Protein AF-A0A357ICM2-F1 (afdb_monomer)

Foldseek 3Di:
DVPPAAEDAQPQCDDPQQLCSQVSSLVSLLVVLLVGHPYYDFDFSCVVPDDDDPVRVVSRVVSNVVSNLSSCVSNVPPPSVVVVVVVVVCVVVVVPD

Structure (mmCIF, N/CA/C/O backbone):
data_AF-A0A357ICM2-F1
#
_entry.id   AF-A0A357ICM2-F1
#
loop_
_atom_site.group_PDB
_atom_site.id
_atom_site.type_symbol
_atom_site.label_atom_id
_atom_site.label_alt_id
_atom_site.label_comp_id
_atom_site.label_asym_id
_atom_site.label_entity_id
_atom_site.label_seq_id
_atom_site.pdbx_PDB_ins_code
_atom_site.Cartn_x
_atom_site.Cartn_y
_atom_site.Cartn_z
_atom_site.occupancy
_atom_site.B_iso_or_equiv
_atom_site.auth_seq_id
_atom_site.auth_comp_id
_atom_site.auth_asym_id
_atom_site.auth_atom_id
_atom_site.pdbx_PDB_model_num
ATOM 1 N N . CYS A 1 1 ? 5.778 -7.956 -22.181 1.00 89.69 1 CYS A N 1
ATOM 2 C CA . CYS A 1 1 ? 5.918 -9.416 -21.980 1.00 89.69 1 CYS A CA 1
ATOM 3 C C . CYS A 1 1 ? 4.639 -10.190 -22.349 1.00 89.69 1 CYS A C 1
ATOM 5 O O . CYS A 1 1 ? 4.222 -11.042 -21.581 1.00 89.69 1 CYS A O 1
ATOM 7 N N . HIS A 1 2 ? 4.008 -9.902 -23.501 1.00 97.00 2 HIS A N 1
ATOM 8 C CA . HIS A 1 2 ? 2.861 -10.659 -24.055 1.00 97.00 2 HIS A CA 1
ATOM 9 C C . HIS A 1 2 ? 1.733 -11.028 -23.062 1.00 97.00 2 HIS A C 1
ATOM 11 O O . HIS A 1 2 ? 1.217 -12.137 -23.099 1.00 97.00 2 HIS A O 1
ATOM 17 N N . GLY A 1 3 ? 1.362 -10.115 -22.155 1.00 95.62 3 GLY A N 1
ATOM 18 C CA . GLY A 1 3 ? 0.298 -10.352 -21.168 1.00 95.62 3 GLY A CA 1
ATOM 19 C C . GLY A 1 3 ? 0.682 -11.244 -19.979 1.00 95.62 3 GLY A C 1
ATOM 20 O O . GLY A 1 3 ? -0.190 -11.586 -19.187 1.00 95.62 3 GLY A O 1
ATOM 21 N N . ALA A 1 4 ? 1.958 -11.614 -19.826 1.00 98.38 4 ALA A N 1
ATOM 22 C CA . ALA A 1 4 ? 2.423 -12.333 -18.643 1.00 98.38 4 ALA A CA 1
ATOM 23 C C . ALA A 1 4 ? 2.184 -11.512 -17.356 1.00 98.38 4 ALA A C 1
ATOM 25 O O . ALA A 1 4 ? 2.359 -10.287 -17.389 1.00 98.38 4 ALA A O 1
ATOM 26 N N . PRO A 1 5 ? 1.836 -12.159 -16.223 1.00 98.31 5 PRO A N 1
ATOM 27 C CA . PRO A 1 5 ? 1.691 -11.485 -14.937 1.00 98.31 5 PRO A CA 1
ATOM 28 C C . PRO A 1 5 ? 2.963 -10.731 -14.566 1.00 98.31 5 PRO A C 1
ATOM 30 O O . PRO A 1 5 ? 4.065 -11.279 -14.633 1.00 98.31 5 PRO A O 1
ATOM 33 N N . PHE A 1 6 ? 2.806 -9.470 -14.172 1.00 98.56 6 PHE A N 1
ATOM 34 C CA . PHE A 1 6 ? 3.934 -8.639 -13.780 1.00 98.56 6 PHE A CA 1
ATOM 35 C C . PHE A 1 6 ? 4.115 -8.655 -12.261 1.00 98.56 6 PHE A C 1
ATOM 37 O O . PHE A 1 6 ? 3.130 -8.645 -11.520 1.00 98.56 6 PHE A O 1
ATOM 44 N N . TYR A 1 7 ? 5.371 -8.705 -11.820 1.00 98.62 7 TYR A N 1
ATOM 45 C CA . TYR A 1 7 ? 5.771 -8.747 -10.417 1.00 98.62 7 TYR A CA 1
ATOM 46 C C . TYR A 1 7 ? 6.819 -7.665 -10.166 1.00 98.62 7 TYR A C 1
ATOM 48 O O . TYR A 1 7 ? 7.850 -7.649 -10.841 1.00 98.62 7 TYR A O 1
ATOM 56 N N . THR A 1 8 ? 6.554 -6.760 -9.223 1.00 98.62 8 THR A N 1
ATOM 57 C CA . THR A 1 8 ? 7.425 -5.609 -8.938 1.00 98.62 8 THR A CA 1
ATOM 58 C C . THR A 1 8 ? 7.869 -5.559 -7.482 1.00 98.62 8 THR A C 1
ATOM 60 O O . THR A 1 8 ? 7.168 -6.036 -6.597 1.00 98.62 8 THR A O 1
ATOM 63 N N . LEU A 1 9 ? 9.022 -4.937 -7.231 1.00 98.62 9 LEU A N 1
ATOM 64 C CA . LEU A 1 9 ? 9.473 -4.495 -5.910 1.00 98.62 9 LEU A CA 1
ATOM 65 C C . LEU A 1 9 ? 9.193 -2.991 -5.800 1.00 98.62 9 LEU A C 1
ATOM 67 O O . LEU A 1 9 ? 9.855 -2.204 -6.470 1.00 98.62 9 LEU A O 1
ATOM 71 N N . GLY A 1 10 ? 8.167 -2.590 -5.045 1.00 97.12 10 GLY A N 1
ATOM 72 C CA . GLY A 1 10 ? 7.659 -1.211 -5.078 1.00 97.12 10 GLY A CA 1
ATOM 73 C C . GLY A 1 10 ? 6.901 -0.868 -6.369 1.00 97.12 10 GLY A C 1
ATOM 74 O O . GLY A 1 10 ? 5.940 -1.578 -6.692 1.00 97.12 10 GLY A O 1
ATOM 75 N N . PRO A 1 11 ? 7.300 0.186 -7.119 1.00 98.50 11 PRO A N 1
ATOM 76 C CA . PRO A 1 11 ? 8.608 0.865 -7.080 1.00 98.50 11 PRO A CA 1
ATOM 77 C C . PRO A 1 11 ? 8.739 1.958 -6.013 1.00 98.50 11 PRO A C 1
ATOM 79 O O . PRO A 1 11 ? 7.761 2.627 -5.690 1.00 98.50 11 PRO A O 1
ATOM 82 N N . LEU A 1 12 ? 9.963 2.183 -5.518 1.00 98.56 12 LEU A N 1
ATOM 83 C CA . LEU A 1 12 ? 10.297 3.388 -4.752 1.00 98.56 12 LEU A CA 1
ATOM 84 C C . LEU A 1 12 ? 10.149 4.612 -5.660 1.00 98.56 12 LEU A C 1
ATOM 86 O O . LEU A 1 12 ? 10.717 4.657 -6.748 1.00 98.56 12 LEU A O 1
ATOM 90 N N . ILE A 1 13 ? 9.370 5.600 -5.219 1.00 98.56 13 ILE A N 1
ATOM 91 C CA . ILE A 1 13 ? 9.149 6.834 -5.990 1.00 98.56 13 ILE A CA 1
ATOM 92 C C . ILE A 1 13 ? 10.204 7.916 -5.724 1.00 98.56 13 ILE A C 1
ATOM 94 O O . ILE A 1 13 ? 10.200 8.956 -6.377 1.00 98.56 13 ILE A O 1
ATOM 98 N N . THR A 1 14 ? 11.043 7.718 -4.709 1.00 98.44 14 THR A N 1
ATOM 99 C CA . THR A 1 14 ? 12.073 8.659 -4.275 1.00 98.44 14 THR A CA 1
ATOM 100 C C . THR A 1 14 ? 13.109 7.931 -3.427 1.00 98.44 14 THR A C 1
ATOM 102 O O . THR A 1 14 ? 12.762 6.979 -2.729 1.00 98.44 14 THR A O 1
ATOM 105 N N . ASP A 1 15 ? 14.349 8.416 -3.457 1.00 98.56 15 ASP A N 1
ATOM 106 C CA . ASP A 1 15 ? 15.497 7.796 -2.780 1.00 98.56 15 ASP A CA 1
ATOM 107 C C . ASP A 1 15 ? 15.894 8.523 -1.479 1.00 98.56 15 ASP A C 1
ATOM 109 O O . ASP A 1 15 ? 16.834 8.134 -0.791 1.00 98.56 15 ASP A O 1
ATOM 113 N N . ILE A 1 16 ? 15.199 9.610 -1.122 1.00 98.50 16 ILE A N 1
ATOM 114 C CA . ILE A 1 16 ? 15.559 10.477 0.020 1.00 98.50 16 ILE A CA 1
ATOM 115 C C . ILE A 1 16 ? 14.863 10.082 1.332 1.00 98.50 16 ILE A C 1
ATOM 117 O O . ILE A 1 16 ? 14.756 10.896 2.250 1.00 98.50 16 ILE A O 1
ATOM 121 N N . SER A 1 17 ? 14.359 8.850 1.420 1.00 97.75 17 SER A N 1
ATOM 122 C CA . SER A 1 17 ? 13.522 8.369 2.525 1.00 97.75 17 SER A CA 1
ATOM 123 C C . SER A 1 17 ? 13.995 7.073 3.208 1.00 97.75 17 SER A C 1
ATOM 125 O O . SER A 1 17 ? 13.134 6.285 3.610 1.00 97.75 17 SER A O 1
ATOM 127 N N . PRO A 1 18 ? 15.306 6.814 3.398 1.00 97.94 18 PRO A N 1
ATOM 128 C CA . PRO A 1 18 ? 15.741 5.593 4.074 1.00 97.94 18 PRO A CA 1
ATOM 129 C C . PRO A 1 18 ? 15.144 5.524 5.489 1.00 97.94 18 PRO A C 1
ATOM 131 O O . PRO A 1 18 ? 15.075 6.530 6.200 1.00 97.94 18 PRO A O 1
ATOM 134 N N . GLY A 1 19 ? 14.664 4.347 5.896 1.00 98.06 19 GLY A N 1
ATOM 135 C CA . GLY A 1 19 ? 13.845 4.180 7.110 1.00 98.06 19 GLY A CA 1
ATOM 136 C C . GLY A 1 19 ? 12.335 4.259 6.851 1.00 98.06 19 GLY A C 1
ATOM 137 O O . GLY A 1 19 ? 11.535 3.791 7.660 1.00 98.06 19 GLY A O 1
ATOM 138 N N . TYR A 1 20 ? 11.935 4.809 5.704 1.00 98.69 20 TYR A N 1
ATOM 139 C CA . TYR A 1 20 ? 10.545 5.044 5.305 1.00 98.69 20 TYR A CA 1
ATOM 140 C C . TYR A 1 20 ? 10.233 4.502 3.902 1.00 98.69 20 TYR A C 1
ATOM 142 O O . TYR A 1 20 ? 9.182 4.799 3.335 1.00 98.69 20 TYR A O 1
ATOM 150 N N . ASP A 1 21 ? 11.100 3.652 3.350 1.00 98.75 21 ASP A N 1
ATOM 151 C CA . ASP A 1 21 ? 10.967 3.147 1.979 1.00 98.75 21 ASP A CA 1
ATOM 152 C C . ASP A 1 21 ? 9.728 2.274 1.767 1.00 98.75 21 ASP A C 1
ATOM 154 O O . ASP A 1 21 ? 9.207 2.198 0.659 1.00 98.75 21 ASP A O 1
ATOM 158 N N . HIS A 1 22 ? 9.171 1.675 2.818 1.00 98.69 22 HIS A N 1
ATOM 159 C CA . HIS A 1 22 ? 7.863 1.019 2.762 1.00 98.69 22 HIS A CA 1
ATOM 160 C C . HIS A 1 22 ? 6.714 1.986 2.400 1.00 98.69 22 HIS A C 1
ATOM 162 O O . HIS A 1 22 ? 5.757 1.569 1.748 1.00 98.69 22 HIS A O 1
ATOM 168 N N . PHE A 1 23 ? 6.810 3.277 2.751 1.00 98.69 23 PHE A N 1
ATOM 169 C CA . PHE A 1 23 ? 5.857 4.304 2.314 1.00 98.69 23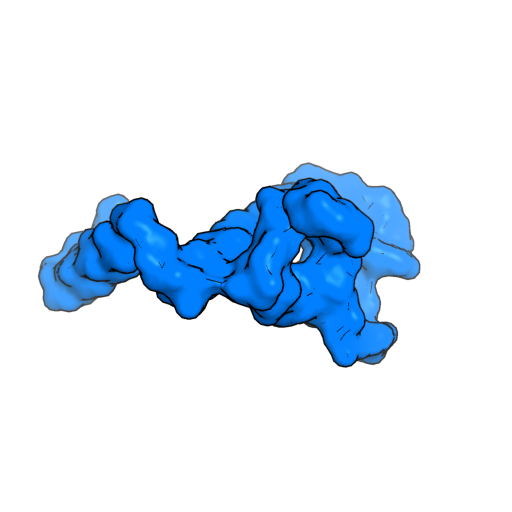 PHE A CA 1
ATOM 170 C C . PHE A 1 23 ? 6.148 4.773 0.893 1.00 98.69 23 PHE A C 1
ATOM 172 O O . PHE A 1 23 ? 5.248 4.758 0.053 1.00 98.69 23 PHE A O 1
ATOM 179 N N . SER A 1 24 ? 7.400 5.141 0.608 1.00 98.62 24 SER A N 1
ATOM 180 C CA . SER A 1 24 ? 7.811 5.595 -0.726 1.00 98.62 24 SER A CA 1
ATOM 181 C C . SER A 1 24 ? 7.506 4.538 -1.784 1.00 98.62 24 SER A C 1
ATOM 183 O O . SER A 1 24 ? 6.901 4.825 -2.814 1.00 98.62 24 SER A O 1
ATOM 185 N N . SER A 1 25 ? 7.837 3.281 -1.506 1.00 98.81 25 SER A N 1
ATOM 186 C CA . SER A 1 25 ? 7.490 2.168 -2.384 1.00 98.81 25 SER A CA 1
ATOM 187 C C . SER A 1 25 ? 6.002 1.825 -2.374 1.00 98.81 25 SER A C 1
ATOM 189 O O . SER A 1 25 ? 5.475 1.449 -3.413 1.00 98.81 25 SER A O 1
ATOM 191 N N . GLY A 1 26 ? 5.301 1.992 -1.247 1.00 98.81 26 GLY A N 1
ATOM 192 C CA . GLY A 1 26 ? 3.859 1.761 -1.146 1.00 98.81 26 GLY A CA 1
ATOM 193 C C . GLY A 1 26 ? 3.039 2.653 -2.085 1.00 98.81 26 GLY A C 1
ATOM 194 O O . GLY A 1 26 ? 2.064 2.186 -2.675 1.00 98.81 26 GLY A O 1
ATOM 195 N N . ILE A 1 27 ? 3.466 3.905 -2.290 1.00 98.88 27 ILE A N 1
ATOM 196 C CA . ILE A 1 27 ? 2.843 4.824 -3.257 1.00 98.88 27 ILE A CA 1
ATOM 197 C C . ILE A 1 27 ? 2.996 4.280 -4.682 1.00 98.88 27 ILE A C 1
ATOM 199 O O . ILE A 1 27 ? 2.004 4.120 -5.397 1.00 98.88 27 ILE A O 1
ATOM 203 N N . GLY A 1 28 ? 4.224 3.941 -5.086 1.00 98.81 28 GLY A N 1
ATOM 204 C CA . GLY A 1 28 ? 4.477 3.373 -6.410 1.00 98.81 28 GLY A CA 1
ATOM 205 C C . GLY A 1 28 ? 3.777 2.029 -6.609 1.00 98.81 28 GLY A C 1
ATOM 206 O O . GLY A 1 28 ? 3.200 1.785 -7.668 1.00 98.81 28 GLY A O 1
ATOM 207 N N . ALA A 1 29 ? 3.760 1.186 -5.576 1.00 98.88 29 ALA A N 1
ATOM 208 C CA . ALA A 1 29 ? 3.104 -0.115 -5.574 1.00 98.88 29 ALA A CA 1
ATOM 209 C C . ALA A 1 29 ? 1.587 0.003 -5.801 1.00 98.88 29 ALA A C 1
ATOM 211 O O . ALA A 1 29 ? 1.025 -0.756 -6.592 1.00 98.88 29 ALA A O 1
ATOM 212 N N . ALA A 1 30 ? 0.925 0.987 -5.181 1.00 98.88 30 ALA A N 1
ATOM 213 C CA . ALA A 1 30 ? -0.495 1.252 -5.414 1.00 98.88 30 ALA A CA 1
ATOM 214 C C . ALA A 1 30 ? -0.761 1.686 -6.866 1.00 98.88 30 ALA A C 1
ATOM 216 O O . ALA A 1 30 ? -1.674 1.168 -7.512 1.00 98.88 30 ALA A O 1
ATOM 217 N N . MET A 1 31 ? 0.068 2.587 -7.407 1.00 98.88 31 MET A N 1
ATOM 218 C CA . MET A 1 31 ? -0.060 3.061 -8.790 1.00 98.88 31 MET A CA 1
ATOM 219 C C . MET A 1 31 ? 0.162 1.937 -9.805 1.00 98.88 31 MET A C 1
ATOM 221 O O . MET A 1 31 ?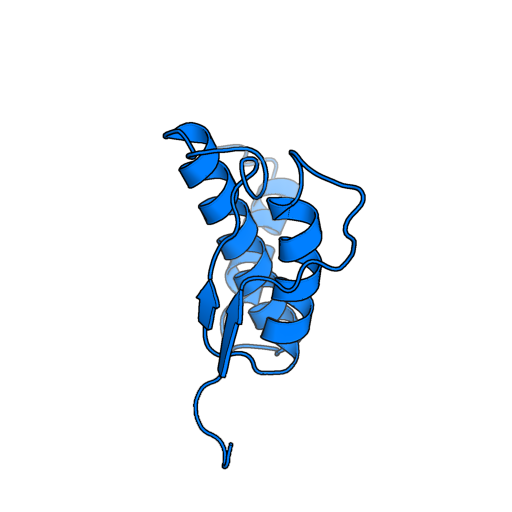 -0.651 1.737 -10.704 1.00 98.88 31 MET A O 1
ATOM 225 N N . ILE A 1 32 ? 1.240 1.166 -9.664 1.00 98.81 32 ILE A N 1
ATOM 226 C CA . ILE A 1 32 ? 1.543 0.091 -10.613 1.00 98.81 32 ILE A CA 1
ATOM 227 C C . ILE A 1 32 ? 0.571 -1.088 -10.465 1.00 98.81 32 ILE A C 1
ATOM 229 O O . ILE A 1 32 ? 0.232 -1.733 -11.459 1.00 98.81 32 ILE A O 1
ATOM 233 N N . GLY A 1 33 ? 0.060 -1.334 -9.252 1.00 98.62 33 GLY A N 1
ATOM 234 C CA . GLY A 1 33 ? -1.038 -2.266 -8.992 1.00 98.62 33 GLY A CA 1
ATOM 235 C C . GLY A 1 33 ? -2.317 -1.861 -9.725 1.00 98.62 33 GLY A C 1
ATOM 236 O O . GLY A 1 33 ? -2.915 -2.693 -10.418 1.00 98.62 33 GLY A O 1
ATOM 237 N N . TRP A 1 34 ? -2.682 -0.575 -9.663 1.00 98.75 34 TRP A N 1
ATOM 238 C CA . TRP A 1 34 ? -3.779 -0.006 -10.452 1.00 98.75 34 TRP A CA 1
ATOM 239 C C . TRP A 1 34 ? -3.551 -0.201 -11.958 1.00 98.75 34 TRP A C 1
ATOM 241 O O . TRP A 1 34 ? -4.443 -0.682 -12.656 1.00 98.75 34 TRP A O 1
ATOM 251 N N . PHE A 1 35 ? -2.337 0.053 -12.450 1.00 98.50 35 PHE A N 1
ATOM 252 C CA . PHE A 1 35 ? -1.993 -0.082 -13.872 1.00 98.50 35 PHE A CA 1
ATOM 253 C C . PHE A 1 35 ? -1.851 -1.525 -14.377 1.00 98.50 35 PHE A C 1
ATOM 255 O O . PHE A 1 35 ? -1.608 -1.728 -15.565 1.00 98.50 35 PHE A O 1
ATOM 262 N N . GLY A 1 36 ? -2.035 -2.535 -13.521 1.00 97.94 36 GLY A N 1
ATOM 263 C CA . GLY A 1 36 ? -2.120 -3.930 -13.959 1.00 97.94 36 GLY A CA 1
ATOM 264 C C . GLY A 1 36 ? -1.039 -4.864 -13.424 1.00 97.94 36 GLY A C 1
ATOM 265 O O . GLY A 1 36 ? -1.023 -6.023 -13.833 1.00 97.94 36 GLY A O 1
ATOM 266 N N . CYS A 1 37 ? -0.172 -4.422 -12.505 1.00 98.50 37 CYS A N 1
ATOM 267 C CA . CYS A 1 37 ? 0.738 -5.338 -11.813 1.00 98.50 37 CYS A CA 1
ATOM 268 C C . CYS A 1 37 ? -0.061 -6.419 -11.067 1.00 98.50 37 CYS A C 1
ATOM 270 O O . CYS A 1 37 ? -1.090 -6.124 -10.452 1.00 98.50 37 CYS A O 1
ATOM 272 N N . ALA A 1 38 ? 0.388 -7.671 -11.168 1.00 98.50 38 ALA A N 1
ATOM 273 C CA . ALA A 1 38 ? -0.325 -8.827 -10.632 1.00 98.50 38 ALA A CA 1
ATOM 274 C C . ALA A 1 38 ? 0.143 -9.197 -9.219 1.00 98.50 38 ALA A C 1
ATOM 276 O O . ALA A 1 38 ? -0.631 -9.756 -8.446 1.00 98.50 38 ALA A O 1
ATOM 277 N N . MET A 1 39 ? 1.397 -8.892 -8.876 1.00 98.69 39 MET A N 1
ATOM 278 C CA . MET A 1 39 ? 1.961 -9.170 -7.559 1.00 98.69 39 MET A CA 1
ATOM 279 C C . MET A 1 39 ? 2.920 -8.057 -7.140 1.00 98.69 39 MET A C 1
ATOM 281 O O . MET A 1 39 ? 3.687 -7.547 -7.953 1.00 98.69 39 MET A O 1
ATOM 285 N N . LEU A 1 40 ? 2.894 -7.704 -5.857 1.00 98.88 40 LEU A N 1
ATOM 286 C CA . LEU A 1 40 ? 3.729 -6.655 -5.280 1.00 98.88 40 LEU A CA 1
ATOM 287 C C . LEU A 1 40 ? 4.637 -7.275 -4.213 1.00 98.88 40 LEU A C 1
ATOM 289 O O . LEU A 1 40 ? 4.145 -7.818 -3.222 1.00 98.88 40 LEU A O 1
ATOM 293 N N . CYS A 1 41 ? 5.951 -7.206 -4.412 1.00 98.75 41 CYS A N 1
ATOM 294 C CA . CYS A 1 41 ? 6.929 -7.535 -3.382 1.00 98.75 41 CYS A CA 1
ATOM 295 C C . CYS A 1 41 ? 6.972 -6.372 -2.408 1.00 98.75 41 CYS A C 1
ATOM 297 O O . CYS A 1 41 ? 7.234 -5.239 -2.815 1.00 98.75 41 CYS A O 1
ATOM 299 N N . TYR A 1 42 ? 6.715 -6.665 -1.141 1.00 98.38 42 TYR A N 1
ATOM 300 C CA . TYR A 1 42 ? 6.798 -5.672 -0.088 1.00 98.38 42 TYR A CA 1
ATOM 301 C C . TYR A 1 42 ? 8.215 -5.136 0.128 1.00 98.38 42 TYR A C 1
ATOM 303 O O . TYR A 1 42 ? 9.211 -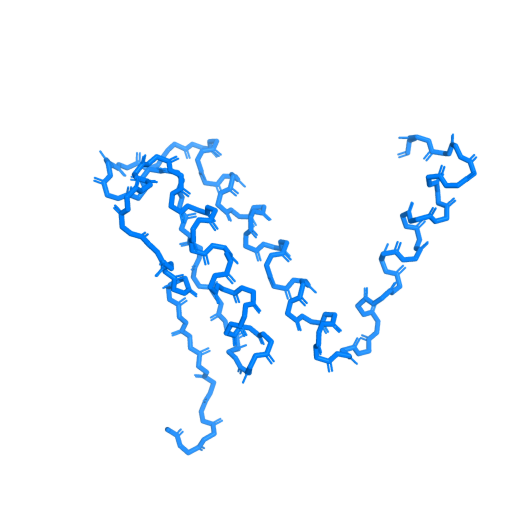5.783 -0.186 1.00 98.38 42 TYR A O 1
ATOM 311 N N . VAL A 1 43 ? 8.273 -3.948 0.714 1.00 98.81 43 VAL A N 1
ATOM 312 C CA . VAL A 1 43 ? 9.491 -3.277 1.166 1.00 98.81 43 VAL A CA 1
ATOM 313 C C . VAL A 1 43 ? 9.280 -2.943 2.636 1.00 98.81 43 VAL A C 1
ATOM 315 O O . VAL A 1 43 ? 8.178 -2.558 3.035 1.00 98.81 43 VAL A O 1
ATOM 318 N N . THR A 1 44 ? 10.312 -3.130 3.451 1.00 98.81 44 THR A N 1
ATOM 319 C CA . THR A 1 44 ? 10.248 -2.882 4.899 1.00 98.81 44 THR A CA 1
ATOM 320 C C . THR A 1 44 ? 10.813 -1.498 5.243 1.00 98.81 44 THR A C 1
ATOM 322 O O . THR A 1 44 ? 11.486 -0.890 4.411 1.00 98.81 44 THR A O 1
ATOM 325 N N . PRO A 1 45 ? 10.591 -0.971 6.462 1.00 98.75 45 PRO A N 1
ATOM 326 C CA . PRO A 1 45 ? 11.288 0.231 6.927 1.00 98.75 45 PRO A CA 1
ATOM 327 C C . PRO A 1 45 ? 12.819 0.111 6.878 1.00 98.75 45 PRO A C 1
ATOM 329 O O . PRO A 1 45 ? 13.503 1.111 6.686 1.00 98.75 45 PRO A O 1
ATOM 332 N N . LYS A 1 46 ? 13.363 -1.105 7.020 1.00 98.31 46 LYS A N 1
ATOM 333 C CA . LYS A 1 46 ? 14.808 -1.382 7.017 1.00 98.31 46 LYS A CA 1
ATOM 334 C C . LYS A 1 46 ? 15.429 -1.551 5.638 1.00 98.31 46 LYS A C 1
ATOM 336 O O . LYS A 1 46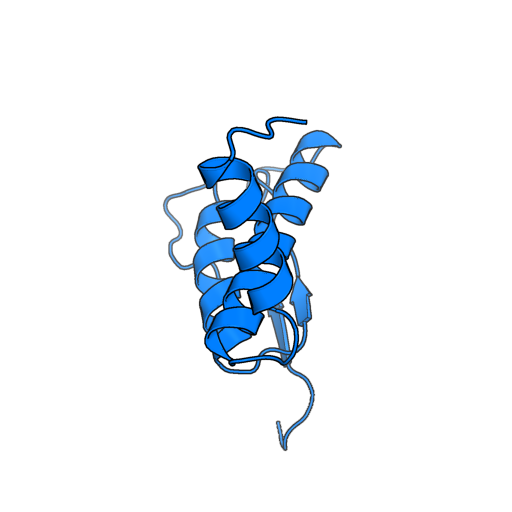 ? 16.630 -1.815 5.567 1.00 98.31 46 LYS A O 1
ATOM 341 N N . GLU A 1 47 ? 14.658 -1.392 4.566 1.00 98.44 47 GLU A N 1
ATOM 342 C CA . GLU A 1 47 ? 15.227 -1.374 3.222 1.00 98.44 47 GLU A CA 1
ATOM 343 C C . GLU A 1 47 ? 16.396 -0.380 3.160 1.00 98.44 47 GLU A C 1
ATOM 345 O O . GLU A 1 47 ? 16.352 0.689 3.770 1.00 98.44 47 GLU A O 1
ATOM 350 N N . HIS A 1 48 ? 17.486 -0.794 2.511 1.00 98.38 48 HIS A N 1
ATOM 351 C CA . HIS A 1 48 ? 18.756 -0.059 2.437 1.00 98.38 48 HIS A CA 1
ATOM 352 C C . HIS A 1 48 ? 19.495 0.193 3.769 1.00 98.38 48 HIS A C 1
ATOM 354 O O . HIS A 1 48 ? 20.569 0.794 3.757 1.00 98.38 48 HIS A O 1
ATOM 360 N N . LEU A 1 49 ? 18.980 -0.278 4.910 1.00 98.25 49 LEU A N 1
ATOM 361 C CA . LEU A 1 49 ? 19.557 -0.035 6.240 1.00 98.25 49 LEU A CA 1
ATOM 362 C C . LEU A 1 49 ? 20.009 -1.309 6.963 1.00 98.25 49 LEU A C 1
ATOM 364 O O . LEU A 1 49 ? 20.918 -1.248 7.792 1.00 98.25 49 LEU A O 1
ATOM 368 N N . GLY A 1 50 ? 19.391 -2.459 6.689 1.00 97.88 50 GLY A N 1
ATOM 369 C CA . GLY A 1 50 ? 19.781 -3.727 7.303 1.00 97.88 50 GLY A CA 1
ATOM 370 C C . GLY A 1 50 ? 18.701 -4.799 7.229 1.00 97.88 50 GLY A C 1
ATOM 371 O O . GLY A 1 50 ? 17.731 -4.682 6.488 1.00 97.88 50 GLY A O 1
ATOM 372 N N . LEU A 1 51 ? 18.876 -5.863 8.014 1.00 98.56 51 LEU A N 1
ATOM 373 C CA . LEU A 1 51 ? 17.875 -6.923 8.113 1.00 98.56 51 LEU A CA 1
ATOM 374 C C . LEU A 1 51 ? 16.660 -6.437 8.925 1.00 98.56 51 LEU A C 1
ATOM 376 O O . LEU A 1 51 ? 16.859 -5.851 9.993 1.00 98.56 51 LEU A O 1
ATOM 380 N N . PRO A 1 52 ? 15.425 -6.684 8.451 1.00 98.31 52 PRO A N 1
ATOM 381 C CA . PRO A 1 52 ? 14.214 -6.307 9.168 1.00 98.31 52 PRO A CA 1
ATOM 382 C C . PRO A 1 52 ? 13.983 -7.194 10.391 1.00 98.31 52 PRO A C 1
ATOM 384 O O . PRO A 1 52 ? 14.239 -8.403 10.356 1.00 98.31 52 PRO A O 1
ATOM 387 N N . ASP A 1 53 ? 13.443 -6.605 11.454 1.00 98.69 53 ASP A N 1
ATOM 388 C CA . ASP A 1 53 ? 12.894 -7.358 12.577 1.00 98.69 53 ASP A CA 1
ATOM 389 C C . ASP A 1 53 ? 11.416 -7.745 12.349 1.00 98.69 53 ASP A C 1
ATOM 391 O O . ASP A 1 53 ? 10.832 -7.565 11.276 1.00 98.69 53 ASP A O 1
ATOM 395 N N . ARG A 1 54 ? 10.786 -8.331 13.373 1.00 98.69 54 ARG A N 1
ATOM 396 C CA . ARG A 1 54 ? 9.383 -8.764 13.309 1.00 98.69 54 ARG A CA 1
ATOM 397 C C . ARG A 1 54 ? 8.414 -7.606 13.048 1.00 98.69 54 ARG A C 1
ATOM 399 O O . ARG A 1 54 ? 7.409 -7.806 12.357 1.00 98.69 54 ARG A O 1
ATOM 406 N N . ASP A 1 55 ? 8.672 -6.439 13.623 1.00 98.69 55 ASP A N 1
ATOM 407 C CA . ASP A 1 55 ? 7.791 -5.283 13.495 1.00 98.69 55 ASP A CA 1
ATOM 408 C C . ASP A 1 55 ? 7.987 -4.608 12.136 1.00 98.69 55 ASP A C 1
ATOM 410 O O . ASP A 1 55 ? 6.993 -4.257 11.494 1.00 98.69 55 ASP A O 1
ATOM 414 N N . ASP A 1 56 ? 9.220 -4.553 11.631 1.00 98.75 56 ASP A N 1
ATOM 415 C CA . ASP A 1 56 ? 9.527 -4.107 10.267 1.00 98.75 56 ASP A CA 1
ATOM 416 C C . ASP A 1 56 ? 8.798 -4.955 9.212 1.00 98.75 56 ASP A C 1
ATOM 418 O O . ASP A 1 56 ? 8.170 -4.422 8.288 1.00 98.75 56 ASP A O 1
ATOM 422 N N . VAL A 1 57 ? 8.815 -6.285 9.378 1.00 98.75 57 VAL A N 1
ATOM 423 C CA . VAL A 1 57 ? 8.080 -7.216 8.504 1.00 98.75 57 VAL A CA 1
ATOM 424 C C . VAL A 1 57 ? 6.580 -6.924 8.550 1.00 98.75 57 VAL A C 1
ATOM 426 O O . VAL A 1 57 ? 5.932 -6.827 7.504 1.00 98.75 57 VAL A O 1
ATOM 429 N N . LYS A 1 58 ? 6.007 -6.744 9.747 1.00 98.81 58 LYS A N 1
ATOM 430 C CA . LYS A 1 58 ? 4.580 -6.423 9.899 1.00 98.81 58 LYS A CA 1
ATOM 431 C C . LYS A 1 58 ? 4.230 -5.094 9.227 1.00 98.81 58 LYS A C 1
ATOM 433 O O . LYS A 1 58 ? 3.204 -5.027 8.548 1.00 98.81 58 LYS A O 1
ATOM 438 N N . GLN A 1 59 ? 5.051 -4.059 9.395 1.00 98.75 59 GLN A N 1
ATOM 439 C CA . GLN A 1 59 ? 4.824 -2.750 8.777 1.00 98.75 59 GLN A CA 1
ATOM 440 C C . GLN A 1 59 ? 4.839 -2.839 7.250 1.00 98.75 59 GLN A C 1
ATOM 442 O O . GLN A 1 59 ? 3.889 -2.376 6.615 1.00 98.75 59 GLN A O 1
ATOM 447 N N . GLY A 1 60 ? 5.835 -3.516 6.668 1.00 98.69 60 GLY A N 1
ATOM 448 C CA . GLY A 1 60 ? 5.888 -3.747 5.223 1.00 98.69 60 GLY A CA 1
ATOM 449 C C . GLY A 1 60 ? 4.652 -4.495 4.710 1.00 98.69 60 GLY A C 1
ATOM 450 O O . GLY A 1 60 ? 4.040 -4.089 3.722 1.00 98.69 60 GLY A O 1
ATOM 451 N N . LEU A 1 61 ? 4.225 -5.557 5.409 1.00 98.69 61 LEU A N 1
ATOM 452 C CA . LEU A 1 61 ? 3.043 -6.336 5.020 1.00 98.69 61 LEU A CA 1
ATOM 453 C C . LEU A 1 61 ? 1.767 -5.490 5.048 1.00 98.69 61 LEU A C 1
ATOM 455 O O . LEU A 1 61 ? 0.959 -5.559 4.123 1.00 98.69 61 LEU A O 1
ATOM 459 N N . ILE A 1 62 ? 1.564 -4.692 6.099 1.00 98.81 62 ILE A N 1
ATOM 460 C CA . ILE A 1 62 ? 0.380 -3.834 6.209 1.00 98.81 62 ILE A CA 1
ATOM 461 C C . ILE A 1 62 ? 0.397 -2.743 5.134 1.00 98.81 62 ILE A C 1
ATOM 463 O O . ILE A 1 62 ? -0.624 -2.560 4.468 1.00 98.81 62 ILE A O 1
ATOM 467 N N . ALA A 1 63 ? 1.539 -2.085 4.908 1.00 98.81 63 ALA A N 1
ATOM 468 C CA . ALA A 1 63 ? 1.690 -1.072 3.862 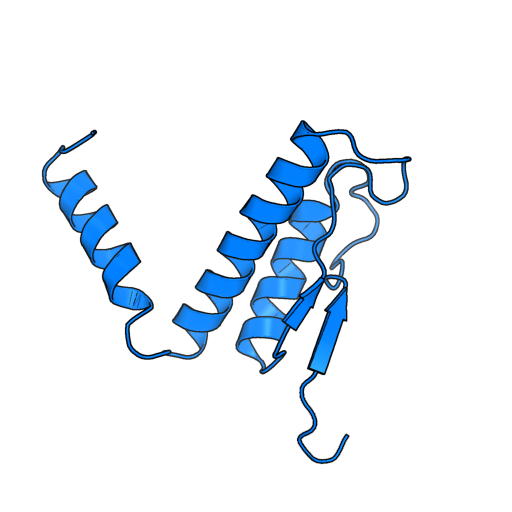1.00 98.81 63 ALA A CA 1
ATOM 469 C C . ALA A 1 63 ? 1.318 -1.632 2.479 1.00 98.81 63 ALA A C 1
ATOM 471 O O . ALA A 1 63 ? 0.529 -1.029 1.751 1.00 98.81 63 ALA A O 1
ATOM 472 N N . TYR A 1 64 ? 1.787 -2.838 2.152 1.00 98.81 64 TYR A N 1
ATOM 473 C CA . TYR A 1 64 ? 1.513 -3.456 0.855 1.00 98.81 64 TYR A CA 1
ATOM 474 C C . TYR A 1 64 ? 0.106 -4.043 0.729 1.00 98.81 64 TYR A C 1
ATOM 476 O O . TYR A 1 64 ? -0.455 -4.024 -0.364 1.00 98.81 64 TYR A O 1
ATOM 484 N N . LYS A 1 65 ? -0.528 -4.487 1.824 1.00 98.81 65 LYS A N 1
ATOM 485 C CA . LYS A 1 65 ? -1.962 -4.836 1.802 1.00 98.81 65 LYS A CA 1
ATOM 486 C C . LYS A 1 65 ? -2.841 -3.612 1.545 1.00 98.81 65 LYS A C 1
ATOM 488 O O . LYS A 1 65 ? -3.861 -3.745 0.874 1.00 98.81 65 LYS A O 1
ATOM 493 N N . ILE A 1 66 ? -2.458 -2.445 2.066 1.00 98.88 66 ILE A N 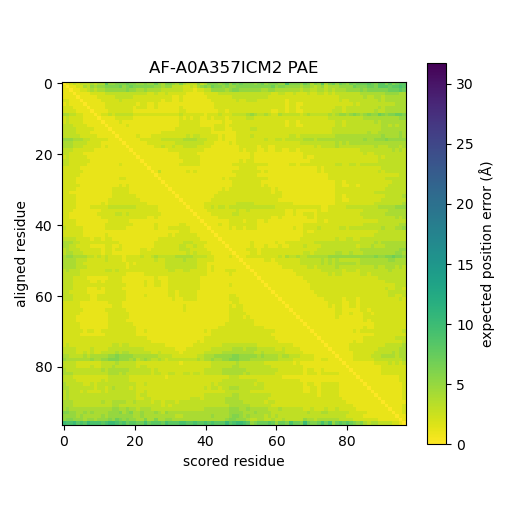1
ATOM 494 C CA . ILE A 1 66 ? -3.142 -1.177 1.778 1.00 98.88 66 ILE A CA 1
ATOM 495 C C . ILE A 1 66 ? -2.920 -0.789 0.313 1.00 98.88 66 ILE A C 1
ATOM 497 O O . ILE A 1 66 ? -3.893 -0.504 -0.379 1.00 98.88 66 ILE A O 1
ATOM 501 N N . ALA A 1 67 ? -1.678 -0.837 -0.178 1.00 98.88 67 ALA A N 1
ATOM 502 C CA . ALA A 1 67 ? -1.352 -0.505 -1.566 1.00 98.88 67 ALA A CA 1
ATOM 503 C C . ALA A 1 67 ? -2.075 -1.415 -2.576 1.00 98.88 67 ALA A C 1
ATOM 505 O O . ALA A 1 67 ? -2.658 -0.921 -3.539 1.00 98.88 67 ALA A O 1
ATOM 506 N N . ALA A 1 68 ? -2.098 -2.729 -2.326 1.00 98.88 68 ALA A N 1
ATOM 507 C CA . ALA A 1 68 ? -2.824 -3.691 -3.153 1.00 98.88 68 ALA A CA 1
ATOM 508 C C . ALA A 1 68 ? -4.329 -3.385 -3.186 1.00 98.88 68 ALA A C 1
ATOM 510 O O . ALA A 1 68 ? -4.903 -3.248 -4.263 1.00 98.88 68 ALA A O 1
ATOM 511 N N . HIS A 1 69 ? -4.947 -3.181 -2.016 1.00 98.81 69 HIS A N 1
ATOM 512 C CA . HIS A 1 69 ? -6.368 -2.833 -1.917 1.00 98.81 69 HIS A CA 1
ATOM 513 C C . HIS A 1 69 ? -6.698 -1.497 -2.602 1.00 98.81 69 HIS A C 1
ATOM 515 O O . HIS A 1 69 ? -7.719 -1.382 -3.274 1.00 98.81 69 HIS A O 1
ATOM 521 N N . ALA A 1 70 ? -5.822 -0.495 -2.490 1.00 98.88 70 ALA A N 1
ATOM 522 C CA . ALA A 1 70 ? -5.968 0.770 -3.209 1.00 98.88 70 ALA A CA 1
ATOM 523 C C . ALA A 1 70 ? -5.921 0.571 -4.736 1.00 98.88 70 ALA A C 1
ATOM 525 O O . ALA A 1 70 ? -6.737 1.148 -5.455 1.00 98.88 70 ALA A O 1
ATOM 526 N N . GLY A 1 71 ? -5.016 -0.284 -5.226 1.00 98.69 71 GLY A N 1
ATOM 527 C CA . GLY A 1 71 ? -4.969 -0.686 -6.633 1.00 98.69 71 GLY A CA 1
ATOM 528 C C . GLY A 1 71 ? -6.244 -1.405 -7.085 1.00 98.69 71 GLY A C 1
ATOM 529 O O . GLY A 1 71 ? -6.763 -1.107 -8.162 1.00 98.69 71 GLY A O 1
ATOM 530 N N . ASP A 1 72 ? -6.789 -2.295 -6.252 1.00 98.75 72 ASP A N 1
ATOM 531 C CA . ASP A 1 72 ? -8.040 -3.011 -6.525 1.00 98.75 72 ASP A CA 1
ATOM 532 C C . ASP A 1 72 ? -9.246 -2.062 -6.607 1.00 98.75 72 ASP A C 1
ATOM 534 O O . ASP A 1 72 ? -10.054 -2.164 -7.536 1.00 98.75 72 ASP A O 1
ATOM 538 N N . LEU A 1 73 ? -9.347 -1.103 -5.680 1.00 98.75 73 LEU A N 1
ATOM 539 C CA . LEU A 1 73 ? -10.365 -0.048 -5.713 1.00 98.75 73 LEU A CA 1
ATOM 540 C C . LEU A 1 73 ? -10.264 0.788 -6.993 1.00 98.75 73 LEU A C 1
ATOM 542 O O . LEU A 1 73 ? -11.268 0.980 -7.677 1.00 98.75 73 LEU A O 1
ATOM 546 N N . ALA A 1 74 ? -9.061 1.246 -7.349 1.00 98.62 74 ALA A N 1
ATOM 547 C CA . ALA A 1 74 ? -8.836 2.070 -8.538 1.00 98.62 74 ALA A CA 1
ATOM 548 C C . ALA A 1 74 ? -9.118 1.317 -9.854 1.00 98.62 74 ALA A C 1
ATOM 550 O O . ALA A 1 74 ? -9.523 1.922 -10.848 1.00 98.62 74 ALA A O 1
ATOM 551 N N . LYS A 1 75 ? -8.954 -0.012 -9.858 1.00 98.31 75 LYS A N 1
ATOM 552 C CA . LYS A 1 75 ? -9.363 -0.902 -10.958 1.00 98.31 75 LYS A CA 1
ATOM 553 C C . LYS A 1 75 ? -10.874 -1.128 -11.041 1.00 98.31 75 LYS A C 1
ATOM 555 O O . LYS A 1 75 ? -11.340 -1.671 -12.040 1.00 98.31 75 LYS A O 1
ATOM 560 N N . GLY A 1 76 ? -11.633 -0.776 -10.004 1.00 98.06 76 GLY A N 1
ATOM 561 C CA . GLY A 1 76 ? -13.047 -1.133 -9.899 1.00 98.06 76 GLY A CA 1
ATOM 562 C C . GLY A 1 76 ? -13.267 -2.638 -9.718 1.00 98.06 76 GLY A C 1
ATOM 563 O O . GLY A 1 76 ? -14.261 -3.176 -10.206 1.00 98.06 76 GLY A O 1
ATOM 564 N N . MET A 1 77 ? -12.339 -3.334 -9.049 1.00 97.88 77 MET A N 1
ATOM 565 C CA . MET A 1 77 ? -12.459 -4.768 -8.775 1.00 97.88 77 MET A CA 1
ATOM 566 C C . MET A 1 77 ? -13.774 -5.082 -8.036 1.00 97.88 77 MET A C 1
ATOM 568 O O . MET A 1 77 ? -14.058 -4.465 -6.999 1.00 97.88 77 MET A O 1
ATOM 572 N N . PRO A 1 78 ? -14.567 -6.067 -8.502 1.00 98.12 78 PRO A N 1
ATOM 573 C CA . PRO A 1 78 ? -15.787 -6.471 -7.816 1.00 98.12 78 PRO A CA 1
ATOM 574 C C . PRO A 1 78 ? -15.519 -6.839 -6.352 1.00 98.12 78 PRO A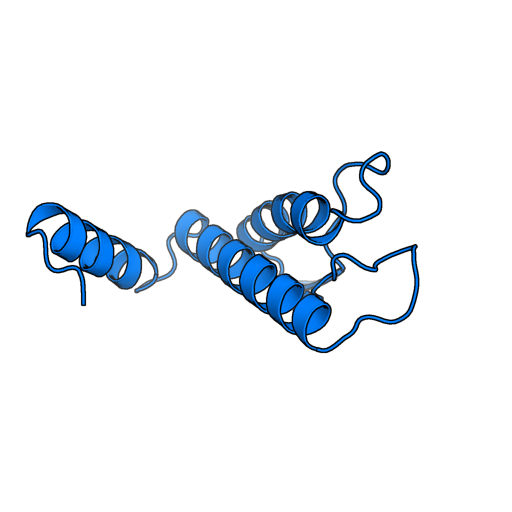 C 1
ATOM 576 O O . PRO A 1 78 ? -14.674 -7.675 -6.048 1.00 98.12 78 PRO A O 1
ATOM 579 N N . GLY A 1 79 ? -16.251 -6.208 -5.435 1.00 97.12 79 GLY A N 1
ATOM 580 C CA . GLY A 1 79 ? -16.170 -6.485 -4.000 1.00 97.12 79 GLY A CA 1
ATOM 581 C C . GLY A 1 79 ? -15.138 -5.669 -3.217 1.00 97.12 79 GLY A C 1
ATOM 582 O O . GLY A 1 79 ? -15.289 -5.575 -2.000 1.00 97.12 79 GLY A O 1
ATOM 583 N N . ALA A 1 80 ? -14.169 -5.007 -3.864 1.00 98.25 80 ALA A N 1
ATOM 584 C CA . ALA A 1 80 ? -13.171 -4.188 -3.159 1.00 98.25 80 ALA A CA 1
ATOM 585 C C . ALA A 1 80 ? -13.842 -3.087 -2.311 1.00 98.25 80 ALA A C 1
ATOM 587 O O . ALA A 1 80 ? -13.614 -2.989 -1.106 1.00 98.25 80 ALA A O 1
ATOM 588 N N . GLN A 1 81 ? -14.788 -2.356 -2.909 1.00 98.62 81 GLN A N 1
ATOM 589 C CA . GLN A 1 81 ? -15.529 -1.261 -2.268 1.00 98.62 81 GLN A CA 1
ATOM 590 C C . GLN A 1 81 ? -16.368 -1.697 -1.048 1.00 98.62 81 GLN A C 1
ATOM 592 O O . GLN A 1 81 ? -16.683 -0.875 -0.187 1.00 98.62 81 GLN A O 1
ATOM 597 N N . LEU A 1 82 ? -16.759 -2.977 -0.947 1.00 98.50 82 LEU A N 1
ATOM 598 C CA . LEU A 1 82 ? -17.618 -3.451 0.149 1.00 98.50 82 LEU A CA 1
ATOM 599 C C . LEU A 1 82 ? -16.943 -3.266 1.509 1.00 98.50 82 LEU A C 1
ATOM 601 O O . LEU A 1 82 ? -17.603 -2.887 2.478 1.00 98.50 82 LEU A O 1
ATOM 605 N N . ARG A 1 83 ? -15.628 -3.501 1.571 1.00 97.25 83 ARG A N 1
ATOM 606 C CA . ARG A 1 83 ? -14.844 -3.362 2.800 1.00 97.25 83 ARG A CA 1
ATOM 607 C C . ARG A 1 83 ? -14.787 -1.906 3.263 1.00 97.25 83 ARG A C 1
ATOM 609 O O . ARG A 1 83 ? -15.021 -1.638 4.441 1.00 97.25 83 ARG A O 1
ATOM 616 N N . ASP A 1 84 ? -14.537 -0.979 2.342 1.00 98.69 84 ASP A N 1
ATOM 617 C CA . ASP A 1 84 ? -14.502 0.463 2.605 1.00 98.69 84 ASP A CA 1
ATOM 618 C C . ASP A 1 84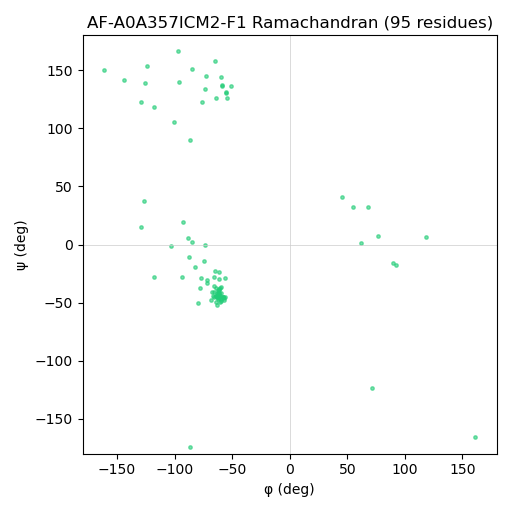 ? -15.860 0.973 3.074 1.00 98.69 84 ASP A C 1
ATOM 620 O O . ASP A 1 84 ? -15.943 1.702 4.064 1.00 98.69 84 ASP A O 1
ATOM 624 N N . ASN A 1 85 ? -16.935 0.541 2.413 1.00 98.69 85 ASN A N 1
ATOM 625 C CA . ASN A 1 85 ? -18.293 0.944 2.763 1.00 98.69 85 ASN A CA 1
ATOM 626 C C . ASN A 1 85 ? -18.703 0.411 4.141 1.00 98.69 85 ASN A C 1
ATOM 628 O O . ASN A 1 85 ? -19.303 1.146 4.925 1.00 98.69 85 ASN A O 1
ATOM 632 N N . ALA A 1 86 ? -18.354 -0.838 4.469 1.00 98.56 86 ALA A N 1
ATOM 633 C CA . ALA A 1 86 ? -18.632 -1.420 5.780 1.00 98.56 86 ALA A CA 1
ATOM 634 C C . ALA A 1 86 ? -17.922 -0.652 6.908 1.00 98.56 86 ALA A C 1
ATOM 636 O O . ALA A 1 86 ? -18.560 -0.301 7.904 1.00 98.56 86 ALA A O 1
ATOM 637 N N . LEU A 1 87 ? -16.633 -0.335 6.730 1.00 98.50 87 LEU A N 1
ATOM 638 C CA . LEU A 1 87 ? -15.866 0.440 7.709 1.00 98.50 87 LEU A CA 1
ATOM 639 C C . LEU A 1 87 ? -16.370 1.887 7.810 1.00 98.50 87 LEU A C 1
ATOM 641 O O . LEU A 1 87 ? -16.491 2.424 8.908 1.00 98.50 87 LEU A O 1
ATOM 645 N N . SER A 1 88 ? -16.709 2.513 6.681 1.00 98.69 88 SER A N 1
ATOM 646 C CA . SER A 1 88 ? -17.263 3.873 6.646 1.00 98.69 88 SER A CA 1
ATOM 647 C C . SER A 1 88 ? -18.610 3.949 7.360 1.00 98.69 88 SER A C 1
ATOM 649 O O . SER A 1 88 ? -18.836 4.866 8.147 1.00 98.69 88 SER A O 1
ATOM 651 N N . LYS A 1 89 ? -19.476 2.949 7.160 1.00 98.75 89 LYS A N 1
ATOM 652 C CA . LYS A 1 89 ? -20.749 2.835 7.876 1.00 98.75 89 LYS A CA 1
ATOM 653 C C . LYS A 1 89 ? -20.535 2.649 9.380 1.00 98.75 89 LYS A C 1
ATOM 655 O O . LYS A 1 89 ? -21.178 3.339 10.159 1.00 98.75 89 LYS A O 1
ATOM 660 N N . ALA A 1 90 ? -19.610 1.780 9.793 1.00 98.75 90 ALA A N 1
ATOM 661 C CA . ALA A 1 90 ? -19.282 1.606 11.210 1.00 98.75 90 ALA A CA 1
ATOM 662 C C . ALA A 1 90 ? -18.778 2.912 11.855 1.00 98.75 90 ALA A C 1
ATOM 664 O O . ALA A 1 90 ? -19.235 3.263 12.940 1.00 98.75 90 ALA A O 1
ATOM 665 N N . ARG A 1 91 ? -17.924 3.679 11.157 1.00 98.50 91 ARG A N 1
ATOM 666 C CA . ARG A 1 91 ? -17.472 5.011 11.608 1.00 98.50 91 ARG A CA 1
ATOM 667 C C . ARG A 1 91 ? -18.627 6.005 11.738 1.00 98.50 91 ARG A C 1
ATOM 669 O O . ARG A 1 91 ? -18.683 6.728 12.724 1.00 98.50 91 ARG A O 1
ATOM 676 N N . PHE A 1 92 ? -19.540 6.032 10.766 1.00 98.50 92 PHE A N 1
ATOM 677 C CA . PHE A 1 92 ? -20.722 6.900 10.795 1.00 98.50 92 PHE A CA 1
ATOM 678 C C . PHE A 1 92 ? -21.670 6.561 11.957 1.00 98.50 92 PHE A C 1
ATOM 680 O O . PHE A 1 92 ? -22.233 7.453 12.582 1.00 98.50 92 PHE A O 1
ATOM 687 N N . GLU A 1 93 ? -21.814 5.274 12.268 1.00 98.62 93 GLU A N 1
ATOM 688 C CA . GLU A 1 93 ? -22.663 4.759 13.349 1.00 98.62 93 GLU A CA 1
ATOM 689 C C . GLU A 1 93 ? -21.942 4.686 14.709 1.00 98.62 93 GLU A C 1
ATOM 691 O O . GLU A 1 93 ? -22.508 4.153 15.661 1.00 98.62 93 GLU A O 1
ATOM 696 N N . PHE A 1 94 ? -20.704 5.188 14.812 1.00 97.81 94 PHE A N 1
ATOM 697 C CA . PHE A 1 94 ? -19.873 5.143 16.025 1.00 97.81 94 PHE A CA 1
ATOM 698 C C . PHE A 1 94 ? -19.656 3.728 16.605 1.00 97.81 94 PHE A C 1
ATOM 700 O O . PHE A 1 94 ? -19.506 3.554 17.815 1.00 97.81 94 PHE A O 1
ATOM 707 N N . ARG A 1 95 ? -19.611 2.700 15.748 1.00 98.12 95 ARG A N 1
ATOM 708 C CA . ARG A 1 95 ? -19.286 1.314 16.127 1.00 98.12 95 ARG A CA 1
ATOM 709 C C . ARG A 1 95 ? -17.768 1.115 16.097 1.00 98.12 95 ARG A C 1
ATOM 711 O O . ARG A 1 95 ? -17.211 0.821 15.044 1.00 98.12 95 ARG A O 1
ATOM 718 N N . TRP A 1 96 ? -17.114 1.371 17.232 1.00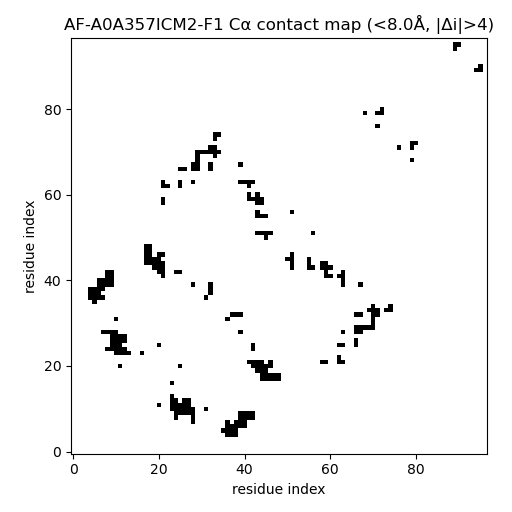 96.44 96 TRP A N 1
ATOM 719 C CA . TRP A 1 96 ? -15.647 1.413 17.354 1.00 96.44 96 TRP A CA 1
ATOM 720 C C . TRP A 1 96 ? -14.955 0.057 17.522 1.00 96.44 96 TRP A C 1
ATOM 722 O O . TRP A 1 96 ? -13.751 -0.026 17.286 1.00 96.44 96 TRP A O 1
ATOM 732 N N . GLU A 1 97 ? -15.696 -0.966 17.940 1.00 93.19 97 GLU A N 1
ATOM 733 C CA . GLU A 1 97 ? -15.232 -2.359 18.016 1.00 93.19 97 GLU A CA 1
ATOM 734 C C . GLU A 1 97 ? -15.390 -3.069 16.665 1.00 93.19 97 GLU A C 1
ATOM 736 O O . GLU A 1 97 ? -14.455 -3.812 16.285 1.00 93.19 97 GLU A O 1
#

Radius of gyration: 15.28 Å; Cα contacts (8 Å, |Δi|>4): 144; chains: 1; bounding box: 42×23×42 Å

Mean predicted aligned error: 2.14 Å

pLDDT: mean 98.31, std 1.16, range [89.69, 98.88]

Nearest PDB structures (foldseek):
  3epn-assembly1_A  TM=1.004E+00  e=1.279E-11  Caulobacter vibrioides
  3epo-assembly1_B  TM=1.004E+00  e=1.279E-11  Caulobacter vibrioides
  4n7q-assembly1_A  TM=1.005E+00  e=1.529E-11  Arabidopsis thaliana
  3epm-assembly1_A  TM=1.004E+00  e=1.723E-11  Caulobacter vibrioides
  4s26-assembly1_A  TM=1.005E+00  e=7.637E-11  Arabidopsis thaliana

Solvent-accessible surface area (backbone atoms only — not comparable to full-atom values): 5265 Å² total; per-residue (Å²): 118,93,85,58,84,40,74,40,69,28,40,63,74,60,87,90,40,79,59,41,39,22,56,39,9,24,55,31,26,18,52,45,30,40,77,59,42,68,42,74,43,69,44,28,30,31,48,101,72,57,84,64,54,76,65,32,50,52,51,12,51,52,39,40,53,51,16,49,51,51,6,34,46,74,60,63,43,90,67,48,60,54,59,56,51,53,52,51,48,29,60,76,68,68,55,85,126

Sequence (97 aa):
CHGAPFYTLGPLITDISPGYDHFSSGIGAAMIGWFGCAMLCYVTPKEHLGLPDRDDVKQGLIAYKIAAHAGDLAKGMPGAQLRDNALSKARFEFRWE

Secondary structure (DSSP, 8-state):
-TTPPPEEE---S-SS-TT-HHHHHHHHHHHHHHTT-SEEE---TTTTTS---HHHHHHHHHHHHHHHHHHHHHTT-TTHHHHHHHHHHHHHTT---